Protein AF-A0A9W6FA00-F1 (afdb_monomer_lite)

Structure (mmCIF, N/CA/C/O backbone):
data_AF-A0A9W6FA00-F1
#
_entry.id   AF-A0A9W6FA00-F1
#
loop_
_atom_site.group_PDB
_atom_site.id
_atom_site.type_symbol
_atom_site.label_atom_id
_atom_site.label_alt_id
_atom_site.label_comp_id
_atom_site.label_asym_id
_atom_site.label_entity_id
_atom_site.label_seq_id
_atom_site.pdbx_PDB_ins_code
_atom_site.Cartn_x
_atom_site.Cartn_y
_atom_site.Cartn_z
_atom_site.occupancy
_atom_site.B_iso_or_equiv
_atom_site.auth_seq_id
_atom_site.auth_comp_id
_atom_site.auth_asym_id
_atom_site.auth_atom_id
_atom_site.pdbx_PDB_model_num
ATOM 1 N N . MET A 1 1 ? -21.015 -13.161 40.340 1.00 54.69 1 MET A N 1
ATOM 2 C CA . MET A 1 1 ? -20.522 -12.132 39.399 1.00 54.69 1 MET A CA 1
ATOM 3 C C . MET A 1 1 ? -20.090 -12.854 38.140 1.00 54.69 1 MET A C 1
ATOM 5 O O . MET A 1 1 ? -19.293 -13.774 38.259 1.00 54.69 1 MET A O 1
ATOM 9 N N . ALA A 1 2 ? -20.655 -12.526 36.979 1.00 63.16 2 ALA A N 1
ATOM 10 C CA . ALA A 1 2 ? -20.184 -13.103 35.722 1.00 63.16 2 ALA A CA 1
ATOM 11 C C . ALA A 1 2 ? -18.830 -12.467 35.377 1.00 63.16 2 ALA A C 1
ATOM 13 O O . ALA A 1 2 ? -18.741 -11.248 35.246 1.00 63.16 2 ALA A O 1
ATOM 14 N N . SER A 1 3 ? -17.772 -13.275 35.304 1.00 78.88 3 SER A N 1
ATOM 15 C CA . SER A 1 3 ? -16.457 -12.820 34.858 1.00 78.88 3 SER A CA 1
ATOM 16 C C . SER A 1 3 ? -16.440 -12.777 33.335 1.00 78.88 3 SER A C 1
ATOM 18 O O . SER A 1 3 ? -16.611 -13.813 32.692 1.00 78.88 3 SER A O 1
ATOM 20 N N . VAL A 1 4 ? -16.228 -11.595 32.764 1.00 81.69 4 VAL A N 1
ATOM 21 C CA . VAL A 1 4 ? -15.978 -11.457 31.328 1.00 81.69 4 VAL A CA 1
ATOM 22 C C . VAL A 1 4 ? -14.577 -11.992 31.039 1.00 81.69 4 VAL A C 1
ATOM 24 O O . VAL A 1 4 ? -13.606 -11.588 31.680 1.00 81.69 4 VAL A O 1
ATOM 27 N N . THR A 1 5 ? -14.478 -12.923 30.098 1.00 90.25 5 THR A N 1
ATOM 28 C CA . THR A 1 5 ? -13.197 -13.486 29.656 1.00 90.25 5 THR A CA 1
ATOM 29 C C . THR A 1 5 ? -12.556 -12.604 28.585 1.00 90.25 5 THR A C 1
ATOM 31 O O . THR A 1 5 ? -13.239 -11.874 27.869 1.00 90.25 5 THR A O 1
ATOM 34 N N . ILE A 1 6 ? -11.231 -12.686 28.441 1.00 86.81 6 ILE A N 1
ATOM 35 C CA . ILE A 1 6 ? -10.493 -11.960 27.392 1.00 86.81 6 ILE A CA 1
ATOM 36 C C . ILE A 1 6 ? -11.013 -12.331 25.995 1.00 86.81 6 ILE A C 1
ATOM 38 O O . ILE A 1 6 ? -11.095 -11.465 25.126 1.00 86.81 6 ILE A O 1
ATOM 42 N N . GLU A 1 7 ? -11.414 -13.587 25.789 1.00 86.06 7 GLU A N 1
ATOM 43 C CA . GLU A 1 7 ? -11.970 -14.047 24.512 1.00 86.06 7 GLU A CA 1
ATOM 44 C C . GLU A 1 7 ? -13.302 -13.364 24.196 1.00 86.06 7 GLU A C 1
ATOM 46 O O . GLU A 1 7 ? -13.461 -12.809 23.115 1.00 86.06 7 GLU A O 1
ATOM 51 N N . GLN A 1 8 ? -14.201 -13.260 25.178 1.00 84.94 8 GLN A N 1
ATOM 52 C CA . GLN A 1 8 ? -15.470 -12.547 25.004 1.00 84.94 8 GLN A CA 1
ATOM 53 C C . GLN A 1 8 ? -15.268 -11.062 24.666 1.00 84.94 8 GLN A C 1
ATOM 55 O O . GLN A 1 8 ? -16.000 -10.514 23.846 1.00 84.94 8 GLN A O 1
ATOM 60 N N . VAL A 1 9 ? -14.264 -10.400 25.253 1.00 84.88 9 VAL A N 1
ATOM 61 C CA . VAL A 1 9 ? -13.923 -9.012 24.887 1.00 84.88 9 VAL A CA 1
ATOM 62 C C . VAL A 1 9 ? -13.378 -8.941 23.459 1.00 84.88 9 VAL A C 1
ATOM 64 O O . VAL A 1 9 ? -13.743 -8.044 22.700 1.00 84.88 9 VAL A O 1
ATOM 67 N N . ARG A 1 10 ? -12.512 -9.883 23.075 1.00 83.75 10 ARG A N 1
ATOM 68 C CA . ARG A 1 10 ? -11.920 -9.944 21.735 1.00 83.75 10 ARG A CA 1
ATOM 69 C C . ARG A 1 10 ? -12.977 -10.157 20.653 1.00 83.75 10 ARG A C 1
ATOM 71 O O . ARG A 1 10 ? -12.872 -9.523 19.602 1.00 83.75 10 ARG A O 1
ATOM 78 N N . ASP A 1 11 ? -13.964 -11.008 20.895 1.00 84.81 11 ASP A N 1
ATOM 79 C CA . ASP A 1 11 ? -15.019 -11.310 19.924 1.00 84.81 11 ASP A CA 1
ATOM 80 C C . ASP A 1 11 ? -15.906 -10.090 19.678 1.00 84.81 11 ASP A C 1
ATOM 82 O O . ASP A 1 11 ? -16.071 -9.671 18.532 1.00 84.81 11 ASP A O 1
ATOM 86 N N . VAL A 1 12 ? -16.349 -9.425 20.751 1.00 84.00 12 VAL A N 1
ATOM 87 C CA . VAL A 1 12 ? -17.141 -8.186 20.663 1.00 84.00 12 VAL A CA 1
ATOM 88 C C . VAL A 1 12 ? -16.373 -7.085 19.928 1.00 84.00 12 VAL A C 1
ATOM 90 O O . VAL A 1 12 ? -16.925 -6.399 19.068 1.00 84.00 12 VAL A O 1
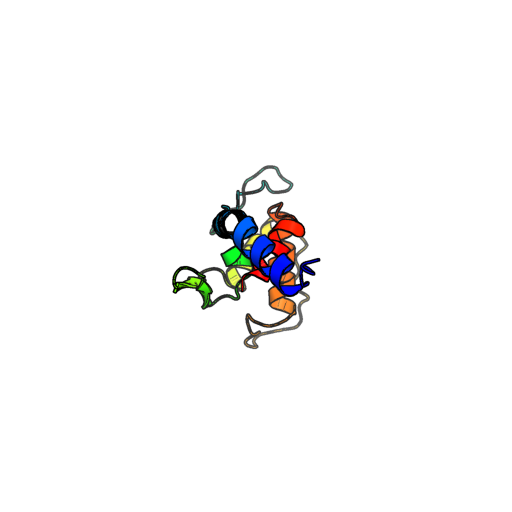ATOM 93 N N . LEU A 1 13 ? -15.078 -6.922 20.219 1.00 83.31 13 LEU A N 1
ATOM 94 C CA . LEU A 1 13 ? -14.235 -5.958 19.506 1.00 83.31 13 LEU A CA 1
ATOM 95 C C . LEU A 1 13 ? -14.025 -6.343 18.037 1.00 83.31 13 LEU A C 1
ATOM 97 O O . LEU A 1 13 ? -13.949 -5.467 17.179 1.00 83.31 13 LEU A O 1
ATOM 101 N N . SER A 1 14 ? -13.917 -7.634 17.728 1.00 80.06 14 SER A N 1
ATOM 102 C CA . SER A 1 14 ? -13.729 -8.107 16.353 1.00 80.06 14 SER A CA 1
ATOM 103 C C . SER A 1 14 ? -14.968 -7.853 15.501 1.00 80.06 14 SER A C 1
ATOM 105 O O . SER A 1 14 ? -14.831 -7.392 14.368 1.00 80.06 14 SER A O 1
ATOM 107 N N . GLU A 1 15 ? -16.154 -8.079 16.063 1.00 82.50 15 GLU A N 1
ATOM 108 C CA . GLU A 1 15 ? -17.435 -7.792 15.419 1.00 82.50 15 GLU A CA 1
ATOM 109 C C . GLU A 1 15 ? -17.638 -6.282 15.223 1.00 82.50 15 GLU A C 1
ATOM 111 O O . GLU A 1 15 ? -17.907 -5.829 14.111 1.00 82.50 15 GLU A O 1
ATOM 116 N N . ALA A 1 16 ? -17.396 -5.477 16.262 1.00 80.06 16 ALA A N 1
ATOM 117 C CA . ALA A 1 16 ? -17.556 -4.023 16.195 1.00 80.06 16 ALA A CA 1
ATOM 118 C C . ALA A 1 16 ? -16.592 -3.346 15.200 1.00 80.06 16 ALA A C 1
ATOM 120 O O . ALA A 1 16 ? -16.932 -2.332 14.589 1.00 80.06 16 ALA A O 1
ATOM 121 N N . LEU A 1 17 ? -15.384 -3.894 15.021 1.00 79.25 17 LEU A N 1
ATOM 122 C CA . LEU A 1 17 ? -14.375 -3.357 14.100 1.00 79.25 17 LEU A CA 1
ATOM 123 C C . LEU A 1 17 ? -14.495 -3.902 12.669 1.00 79.25 17 LEU A C 1
ATOM 125 O O . LEU A 1 17 ? -13.820 -3.387 11.776 1.00 79.25 17 LEU A O 1
ATOM 129 N N . ALA A 1 18 ? -15.327 -4.919 12.426 1.00 75.12 18 ALA A N 1
ATOM 130 C CA . ALA A 1 18 ? -15.526 -5.512 11.105 1.00 75.12 18 ALA A CA 1
ATOM 131 C C . ALA A 1 18 ? -15.866 -4.495 9.989 1.00 75.12 18 ALA A C 1
ATOM 133 O O . ALA A 1 18 ? -15.201 -4.546 8.950 1.00 75.12 18 ALA A O 1
ATOM 134 N N . PRO A 1 19 ? -16.803 -3.537 10.167 1.00 72.69 19 PRO A N 1
ATOM 135 C CA . PRO A 1 19 ? -17.125 -2.568 9.114 1.00 72.69 19 PRO A CA 1
ATOM 136 C C . PRO A 1 19 ? -15.952 -1.630 8.802 1.00 72.69 19 PRO A C 1
ATOM 138 O O . PRO A 1 19 ? -15.604 -1.438 7.642 1.00 72.69 19 PRO A O 1
ATOM 141 N N . ILE A 1 20 ? -15.253 -1.139 9.830 1.00 73.88 20 ILE A N 1
ATOM 142 C CA . ILE A 1 20 ? -14.085 -0.257 9.665 1.00 73.88 20 ILE A CA 1
ATOM 143 C C . ILE A 1 20 ? -12.962 -0.983 8.910 1.00 73.88 20 ILE A C 1
ATOM 145 O O . ILE A 1 20 ? -12.280 -0.399 8.068 1.00 73.88 20 ILE A O 1
ATOM 149 N N . ARG A 1 21 ? -12.774 -2.280 9.183 1.00 67.62 21 ARG A N 1
ATOM 150 C CA . ARG A 1 21 ? -11.808 -3.122 8.464 1.00 67.62 21 ARG A CA 1
ATOM 151 C C . ARG A 1 21 ? -12.184 -3.280 6.989 1.00 67.62 21 ARG A C 1
ATOM 153 O O . ARG A 1 21 ? -11.296 -3.208 6.144 1.00 67.62 21 ARG A O 1
ATOM 160 N N . ALA A 1 22 ? -13.462 -3.487 6.675 1.00 66.25 22 ALA A N 1
ATOM 161 C CA . ALA A 1 22 ? -13.936 -3.607 5.296 1.00 66.25 22 ALA A CA 1
ATOM 162 C C . ALA A 1 22 ? -13.742 -2.299 4.508 1.00 66.25 22 ALA A C 1
ATOM 164 O O . ALA A 1 22 ? -13.201 -2.323 3.400 1.00 66.25 22 ALA A O 1
ATOM 165 N N . ASP A 1 23 ? -14.073 -1.160 5.115 1.00 68.62 23 ASP A N 1
ATOM 166 C CA . ASP A 1 23 ? -13.906 0.157 4.497 1.00 68.62 23 ASP A CA 1
ATOM 167 C C . ASP A 1 23 ? -12.430 0.489 4.239 1.00 68.62 23 ASP A C 1
ATOM 169 O O . ASP A 1 23 ? -12.082 1.042 3.195 1.00 68.62 23 ASP A O 1
ATOM 173 N N . LEU A 1 24 ? -11.534 0.098 5.153 1.00 68.44 24 LEU A N 1
ATOM 174 C CA . LEU A 1 24 ? -10.090 0.281 4.981 1.00 68.44 24 LEU A CA 1
ATOM 175 C C . LEU A 1 24 ? -9.501 -0.598 3.869 1.00 68.44 24 LEU A C 1
ATOM 177 O O . LEU A 1 24 ? -8.606 -0.142 3.158 1.00 68.44 24 LEU A O 1
ATOM 181 N N . LYS A 1 25 ? -10.005 -1.826 3.680 1.00 65.69 25 LYS A N 1
ATOM 182 C CA . LYS A 1 25 ? -9.592 -2.708 2.568 1.00 65.69 25 LYS A CA 1
ATOM 183 C C . LYS A 1 25 ? -9.921 -2.097 1.209 1.00 65.69 25 LYS A C 1
ATOM 185 O O . LYS A 1 25 ? -9.115 -2.176 0.285 1.00 65.69 25 LYS A O 1
ATOM 190 N N . MET A 1 26 ? -11.093 -1.477 1.114 1.00 66.62 26 MET A N 1
ATOM 191 C CA . MET A 1 26 ? -11.596 -0.839 -0.103 1.00 66.62 26 MET A CA 1
ATOM 192 C C . MET A 1 26 ? -11.154 0.620 -0.237 1.00 66.62 26 MET A C 1
ATOM 194 O O . MET A 1 26 ? -11.520 1.283 -1.211 1.00 66.62 26 MET A O 1
ATOM 198 N N . LEU A 1 27 ? -10.374 1.137 0.720 1.00 74.94 27 LEU A N 1
ATOM 199 C CA . LEU A 1 27 ? -9.945 2.524 0.703 1.00 74.94 27 LEU A CA 1
ATOM 200 C C . LEU A 1 27 ? -9.069 2.763 -0.525 1.00 74.94 27 LEU A C 1
ATOM 202 O O . LEU A 1 27 ? -8.001 2.163 -0.690 1.00 74.94 27 LEU A O 1
ATOM 206 N N . SER A 1 28 ? -9.552 3.645 -1.397 1.00 77.25 28 SER A N 1
ATOM 207 C CA . SER A 1 28 ? -8.887 3.920 -2.655 1.00 77.25 28 SER A CA 1
ATOM 208 C C . SER A 1 28 ? -7.573 4.659 -2.426 1.00 77.25 28 SER A C 1
ATOM 210 O O . SER A 1 28 ? -7.505 5.654 -1.696 1.00 77.25 28 SER A O 1
ATOM 212 N N . CYS A 1 29 ? -6.511 4.181 -3.067 1.00 83.00 29 CYS A N 1
ATOM 213 C CA . CYS A 1 29 ? -5.251 4.907 -3.104 1.00 83.00 29 CYS A CA 1
ATOM 214 C C . CYS A 1 29 ? -5.430 6.130 -4.006 1.00 83.00 29 CYS A C 1
ATOM 216 O O . CYS A 1 29 ? -5.795 6.022 -5.178 1.00 83.00 29 CYS A O 1
ATOM 218 N N . LYS A 1 30 ? -5.186 7.317 -3.454 1.00 83.25 30 LYS A N 1
ATOM 219 C CA . LYS A 1 30 ? -5.245 8.571 -4.207 1.00 83.25 30 LYS A CA 1
ATOM 220 C C . LYS A 1 30 ? -3.866 8.887 -4.757 1.00 83.25 30 LYS A C 1
ATOM 222 O O . LYS A 1 30 ? -2.884 8.748 -4.036 1.00 83.25 30 LYS A O 1
ATOM 227 N N . LYS A 1 31 ? -3.799 9.370 -6.001 1.00 85.38 31 LYS A N 1
ATOM 228 C CA . LYS A 1 31 ? -2.542 9.857 -6.577 1.00 85.38 31 LYS A CA 1
ATOM 229 C C . LYS A 1 31 ? -2.000 11.011 -5.739 1.00 85.38 31 LYS A C 1
ATOM 231 O O . LYS A 1 31 ? -2.631 12.062 -5.651 1.00 85.38 31 LYS A O 1
ATOM 236 N N . VAL A 1 32 ? -0.825 10.808 -5.157 1.00 88.06 32 VAL A N 1
ATOM 237 C CA . VAL A 1 32 ? -0.082 11.856 -4.454 1.00 88.06 32 VAL A CA 1
ATOM 238 C C . VAL A 1 32 ? 0.829 12.571 -5.455 1.00 88.06 32 VAL A C 1
ATOM 240 O O . VAL A 1 32 ? 1.530 11.877 -6.196 1.00 88.06 32 VAL A O 1
ATOM 243 N N . PRO A 1 33 ? 0.829 13.915 -5.517 1.00 90.00 33 PRO A N 1
ATOM 244 C CA . PRO A 1 33 ? 1.746 14.658 -6.376 1.00 90.00 33 PRO A CA 1
ATOM 245 C C . PRO A 1 33 ? 3.214 14.329 -6.088 1.00 90.00 33 PRO A C 1
ATOM 247 O O . PRO A 1 33 ? 3.608 14.112 -4.942 1.00 90.00 33 PRO A O 1
ATOM 250 N N . LEU A 1 34 ? 4.022 14.307 -7.143 1.00 89.94 34 LEU A N 1
ATOM 251 C CA . LEU A 1 34 ? 5.474 14.195 -7.072 1.00 89.94 34 LEU A CA 1
ATOM 252 C C . LEU A 1 34 ? 6.079 15.483 -6.488 1.00 89.94 34 LEU A C 1
ATOM 254 O O . LEU A 1 34 ? 5.410 16.513 -6.384 1.00 89.94 34 LEU A O 1
ATOM 258 N N . ARG A 1 35 ? 7.378 15.462 -6.160 1.00 86.19 35 ARG A N 1
ATOM 259 C CA . ARG A 1 35 ? 8.092 16.634 -5.608 1.00 86.19 35 ARG A CA 1
ATOM 260 C C . ARG A 1 35 ? 8.016 17.870 -6.512 1.00 86.19 35 ARG A C 1
ATOM 262 O O . ARG A 1 35 ? 7.974 18.988 -6.015 1.00 86.19 35 ARG A O 1
ATOM 269 N N . ASN A 1 36 ? 7.959 17.665 -7.827 1.00 87.44 36 ASN A N 1
ATOM 270 C CA . ASN A 1 36 ? 7.824 18.725 -8.830 1.00 87.44 36 ASN A CA 1
ATOM 271 C C . ASN A 1 36 ? 6.369 19.217 -9.032 1.00 87.44 36 ASN A C 1
ATOM 273 O O . ASN A 1 36 ? 6.114 20.018 -9.927 1.00 87.44 36 ASN A O 1
ATOM 277 N N . GLY A 1 37 ? 5.407 18.720 -8.246 1.00 86.88 37 GLY A N 1
ATOM 278 C CA . GLY A 1 37 ? 3.989 19.084 -8.319 1.00 86.88 37 GLY A CA 1
ATOM 279 C C . GLY A 1 37 ? 3.183 18.367 -9.409 1.00 86.88 37 GLY A C 1
ATOM 280 O O . GLY A 1 37 ? 1.959 18.492 -9.433 1.00 86.88 37 GLY A O 1
ATOM 281 N N . SER A 1 38 ? 3.824 17.595 -10.291 1.00 90.56 38 SER A N 1
ATOM 282 C CA . SER A 1 38 ? 3.126 16.773 -11.289 1.00 90.56 38 SER A CA 1
ATOM 283 C C . SER A 1 38 ? 2.530 15.506 -10.665 1.00 90.56 38 SER A C 1
ATOM 285 O O . SER A 1 38 ? 2.902 15.101 -9.565 1.00 90.56 38 SER A O 1
ATOM 287 N N . LEU A 1 39 ? 1.580 14.866 -11.347 1.00 91.56 39 LEU A N 1
ATOM 288 C CA . LEU A 1 39 ? 1.039 13.575 -10.914 1.00 91.56 39 LEU A CA 1
ATOM 289 C C . LEU A 1 39 ? 1.868 12.418 -11.489 1.00 91.56 39 LEU A C 1
ATOM 291 O O . LEU A 1 39 ? 2.331 12.520 -12.626 1.00 91.56 39 LEU A O 1
ATOM 295 N N . PRO A 1 40 ? 1.980 11.287 -10.768 1.00 91.25 40 PRO A N 1
ATOM 296 C CA . PRO A 1 40 ? 2.615 10.093 -11.305 1.00 91.25 40 PRO A CA 1
ATOM 297 C C . PRO A 1 40 ? 1.875 9.581 -12.548 1.00 91.25 40 PRO A C 1
ATOM 299 O O . PRO A 1 40 ? 0.633 9.560 -12.627 1.00 91.25 40 PRO A O 1
ATOM 302 N N . THR A 1 41 ? 2.669 9.127 -13.507 1.00 89.25 41 THR A N 1
ATOM 303 C CA . THR A 1 41 ? 2.242 8.580 -14.795 1.00 89.25 41 THR A CA 1
ATOM 304 C C . THR A 1 41 ? 2.214 7.051 -14.763 1.00 89.25 41 THR A C 1
ATOM 306 O O . THR A 1 41 ? 2.882 6.418 -13.945 1.00 89.25 41 THR A O 1
ATOM 309 N N . GLY A 1 42 ? 1.418 6.451 -15.652 1.00 87.56 42 GLY A N 1
ATOM 310 C CA . GLY A 1 42 ? 1.244 4.999 -15.727 1.00 87.56 42 GLY A CA 1
ATOM 311 C C . GLY A 1 42 ? 0.217 4.436 -14.741 1.00 87.56 42 GLY A C 1
ATOM 312 O O . GLY A 1 42 ? -0.675 5.145 -14.258 1.00 87.56 42 GLY A O 1
ATOM 313 N N . GLU A 1 43 ? 0.326 3.128 -14.502 1.00 88.31 43 GLU A N 1
ATOM 314 C CA . GLU A 1 43 ? -0.543 2.387 -13.588 1.00 88.31 43 GLU A CA 1
ATOM 315 C C . GLU A 1 43 ? -0.306 2.796 -12.131 1.00 88.31 43 GLU A C 1
ATOM 317 O O . GLU A 1 43 ? 0.797 3.157 -11.722 1.00 88.31 43 GLU A O 1
ATOM 322 N N . TYR A 1 44 ? -1.371 2.735 -11.340 1.00 89.50 44 TYR A N 1
ATOM 323 C CA . TYR A 1 44 ? -1.383 3.154 -9.946 1.00 89.50 44 TYR A CA 1
ATOM 324 C C . TYR A 1 44 ? -2.193 2.136 -9.139 1.00 89.50 44 TYR A C 1
ATOM 326 O O . TYR A 1 44 ? -3.218 1.679 -9.663 1.00 89.50 44 TYR A O 1
ATOM 334 N N . PRO A 1 45 ? -1.772 1.772 -7.912 1.00 89.62 45 PRO A N 1
ATOM 335 C CA . PRO A 1 45 ? -2.529 0.828 -7.106 1.00 89.62 45 PRO A CA 1
ATOM 336 C C . PRO A 1 45 ? -3.896 1.438 -6.803 1.00 89.62 45 PRO A C 1
ATOM 338 O O . PRO A 1 45 ? -4.004 2.633 -6.527 1.00 89.62 45 PRO A O 1
ATOM 341 N N . ARG A 1 46 ? -4.958 0.644 -6.888 1.00 87.69 46 ARG A N 1
ATOM 342 C CA . ARG A 1 46 ? -6.328 1.117 -6.663 1.00 87.69 46 ARG A CA 1
ATOM 343 C C . ARG A 1 46 ? -6.683 1.099 -5.192 1.00 87.69 46 ARG A C 1
ATOM 345 O O . ARG A 1 46 ? -7.386 1.995 -4.738 1.00 87.69 46 ARG A O 1
ATOM 352 N N . THR A 1 47 ? -6.195 0.110 -4.452 1.00 87.44 47 THR A N 1
ATOM 353 C CA . THR A 1 47 ? -6.514 -0.101 -3.037 1.00 87.44 47 THR A CA 1
ATOM 354 C C . THR A 1 47 ? -5.252 -0.359 -2.226 1.00 87.44 47 THR A C 1
ATOM 356 O O . THR A 1 47 ? -4.206 -0.722 -2.763 1.00 87.44 47 THR A O 1
ATOM 359 N N . ILE A 1 48 ? -5.353 -0.200 -0.906 1.00 86.31 48 ILE A N 1
ATOM 360 C CA . ILE A 1 48 ? -4.263 -0.555 0.013 1.00 86.31 48 ILE A CA 1
ATOM 361 C C . ILE A 1 48 ? -3.947 -2.060 -0.073 1.00 86.31 48 ILE A C 1
ATOM 363 O O . ILE A 1 48 ? -2.790 -2.445 0.087 1.00 86.31 48 ILE A O 1
ATOM 367 N N . MET A 1 49 ? -4.941 -2.903 -0.382 1.00 83.94 49 MET A N 1
ATOM 368 C CA . MET A 1 49 ? -4.758 -4.356 -0.493 1.00 83.94 49 MET A CA 1
ATOM 369 C C . MET A 1 49 ? -3.844 -4.755 -1.650 1.00 83.94 49 MET A C 1
ATOM 371 O O . MET A 1 49 ? -3.030 -5.658 -1.485 1.00 83.94 49 MET A O 1
ATOM 375 N N . GLU A 1 50 ? -3.893 -4.037 -2.773 1.00 87.81 50 GLU A N 1
ATOM 376 C CA . GLU A 1 50 ? -2.964 -4.257 -3.890 1.00 87.81 50 GLU A CA 1
ATOM 377 C C . GLU A 1 50 ? -1.494 -4.028 -3.479 1.00 87.81 50 GLU A C 1
ATOM 379 O O . GLU A 1 50 ? -0.585 -4.656 -4.018 1.00 87.81 50 GLU A O 1
ATOM 384 N N . LEU A 1 51 ? -1.244 -3.176 -2.477 1.00 86.06 51 LEU A N 1
ATOM 385 C CA . LEU A 1 51 ? 0.095 -2.940 -1.929 1.00 86.06 51 LEU A CA 1
ATOM 386 C C . LEU A 1 51 ? 0.486 -3.952 -0.845 1.00 86.06 51 LEU A C 1
ATOM 388 O O . LEU A 1 51 ? 1.666 -4.277 -0.706 1.00 86.06 51 LEU A O 1
ATOM 392 N N . THR A 1 52 ? -0.459 -4.435 -0.038 1.00 80.94 52 THR A N 1
ATOM 393 C CA . THR A 1 52 ? -0.154 -5.334 1.089 1.00 80.94 52 THR A CA 1
ATOM 394 C C . THR A 1 52 ? -0.072 -6.800 0.671 1.00 80.94 52 THR A C 1
ATOM 396 O O . THR A 1 52 ? 0.796 -7.519 1.174 1.00 80.94 52 THR A O 1
ATOM 399 N N . VAL A 1 53 ? -0.904 -7.234 -0.273 1.00 82.56 53 VAL A N 1
ATOM 400 C CA . VAL A 1 53 ? -0.898 -8.587 -0.847 1.00 82.56 53 VAL A CA 1
ATOM 401 C C . VAL A 1 53 ? 0.239 -8.699 -1.864 1.00 82.56 53 VAL A C 1
ATOM 403 O O . VAL A 1 53 ? 0.548 -7.732 -2.560 1.00 82.56 53 VAL A O 1
ATOM 406 N N . ALA A 1 54 ? 0.943 -9.834 -1.896 1.00 78.62 54 ALA A N 1
ATOM 407 C CA . ALA A 1 54 ? 2.003 -10.054 -2.879 1.00 78.62 54 ALA A CA 1
ATOM 408 C C . ALA A 1 54 ? 1.434 -10.033 -4.309 1.00 78.62 54 ALA A C 1
ATOM 410 O O . ALA A 1 54 ? 0.238 -10.246 -4.523 1.00 78.62 54 ALA A O 1
ATOM 411 N N . GLY A 1 55 ? 2.273 -9.709 -5.292 1.00 76.00 55 GLY A N 1
ATOM 412 C CA . GLY A 1 55 ? 1.839 -9.763 -6.685 1.00 76.00 55 GLY A CA 1
ATOM 413 C C . GLY A 1 55 ? 1.448 -11.186 -7.065 1.00 76.00 55 GLY A C 1
ATOM 414 O O . GLY A 1 55 ? 2.121 -12.130 -6.664 1.00 76.00 55 GLY A O 1
ATOM 415 N N . ASN A 1 56 ? 0.377 -11.330 -7.850 1.00 76.06 56 ASN A N 1
ATOM 416 C CA . ASN A 1 56 ? -0.188 -12.617 -8.279 1.00 76.06 56 ASN A CA 1
ATOM 417 C C . ASN A 1 56 ? -0.873 -13.462 -7.185 1.00 76.06 56 ASN A C 1
ATOM 419 O O . ASN A 1 56 ? -1.404 -14.521 -7.516 1.00 76.06 56 ASN A O 1
ATOM 423 N N . ASP A 1 57 ? -0.931 -12.998 -5.933 1.00 81.44 57 ASP A N 1
ATOM 424 C CA . ASP A 1 57 ? -1.766 -13.616 -4.895 1.00 81.44 57 ASP A CA 1
ATOM 425 C C . ASP A 1 57 ? -3.230 -13.161 -5.018 1.00 81.44 57 ASP A C 1
ATOM 427 O O . ASP A 1 57 ? -3.537 -12.117 -5.603 1.00 81.44 57 ASP A O 1
ATOM 431 N N . ALA A 1 58 ? -4.148 -13.941 -4.445 1.00 82.50 58 ALA A N 1
ATOM 432 C CA . ALA A 1 58 ? -5.567 -13.609 -4.432 1.00 82.50 58 ALA A CA 1
ATOM 433 C C . ALA A 1 58 ? -5.864 -12.431 -3.486 1.00 82.50 58 ALA A C 1
ATOM 435 O O . ALA A 1 58 ? -5.485 -12.422 -2.313 1.00 82.50 58 ALA A O 1
ATOM 436 N N . LEU A 1 59 ? -6.590 -11.444 -3.998 1.00 83.19 59 LEU A N 1
ATOM 437 C CA . LEU A 1 59 ? -7.214 -10.380 -3.226 1.00 83.19 59 LEU A CA 1
ATOM 438 C C . LEU A 1 59 ? -8.448 -10.921 -2.473 1.00 83.19 59 LEU A C 1
ATOM 440 O O . LEU A 1 59 ? -8.972 -11.986 -2.807 1.00 83.19 59 LEU A O 1
ATOM 444 N N . PRO A 1 60 ? -8.968 -10.193 -1.465 1.00 75.19 60 PRO A N 1
ATOM 445 C CA . PRO A 1 60 ? -10.134 -10.631 -0.687 1.00 75.19 60 PRO A CA 1
ATOM 446 C C . PRO A 1 60 ? -11.421 -10.833 -1.498 1.00 75.19 60 PRO A C 1
ATOM 448 O O . PRO A 1 60 ? -12.344 -11.482 -1.015 1.00 75.19 60 PRO A O 1
ATOM 451 N N . ASP A 1 61 ? -11.503 -10.257 -2.696 1.00 78.62 61 ASP A N 1
ATOM 452 C CA . ASP A 1 61 ? -12.613 -10.440 -3.634 1.00 78.62 61 ASP A CA 1
ATOM 453 C C . ASP A 1 61 ? -12.449 -11.687 -4.526 1.00 78.62 61 ASP A C 1
ATOM 455 O O . ASP A 1 61 ? -13.309 -11.970 -5.359 1.00 78.62 61 ASP A O 1
ATOM 459 N N . GLY A 1 62 ? -11.361 -12.444 -4.346 1.00 80.19 62 GLY A N 1
ATOM 460 C CA . GLY A 1 62 ? -11.017 -13.631 -5.124 1.00 80.19 62 GLY A CA 1
ATOM 461 C C . GLY A 1 62 ? -10.331 -13.331 -6.458 1.00 80.19 62 GLY A C 1
ATOM 462 O O . GLY A 1 62 ? -9.994 -14.267 -7.182 1.00 80.19 62 GLY A O 1
ATOM 463 N N . SER A 1 63 ? -10.114 -12.059 -6.802 1.00 83.31 63 SER A N 1
ATOM 464 C CA . SER A 1 63 ? -9.354 -11.678 -7.996 1.00 83.31 63 SER A CA 1
ATOM 465 C C . SER A 1 63 ? -7.844 -11.776 -7.757 1.00 83.31 63 SER A C 1
ATOM 467 O O . SER A 1 6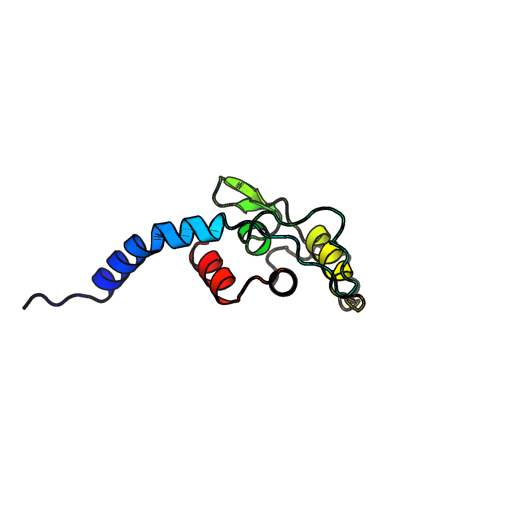3 ? -7.379 -11.699 -6.624 1.00 83.31 63 SER A O 1
ATOM 469 N N . ASN A 1 64 ? -7.049 -11.937 -8.815 1.00 86.44 64 ASN A N 1
ATOM 470 C CA . ASN A 1 64 ? -5.590 -11.919 -8.685 1.00 86.44 64 ASN A CA 1
ATOM 471 C C . ASN A 1 64 ? -5.087 -10.483 -8.546 1.00 86.44 64 ASN A C 1
ATOM 473 O O . ASN A 1 64 ? -5.496 -9.614 -9.318 1.00 86.44 64 ASN A O 1
ATOM 477 N N . ASN A 1 65 ? -4.150 -10.254 -7.625 1.00 88.12 65 ASN A N 1
ATOM 478 C CA . ASN A 1 65 ? -3.537 -8.950 -7.427 1.00 88.12 65 ASN A CA 1
ATOM 479 C C . ASN A 1 65 ? -2.723 -8.549 -8.670 1.00 88.12 65 ASN A C 1
ATOM 481 O O . ASN A 1 65 ? -1.677 -9.154 -8.939 1.00 88.12 65 ASN A O 1
ATOM 485 N N . PRO A 1 66 ? -3.149 -7.514 -9.422 1.00 87.69 66 PRO A N 1
ATOM 486 C CA . PRO A 1 66 ? -2.437 -7.082 -10.615 1.00 87.69 66 PRO A CA 1
ATOM 487 C C . PRO A 1 66 ? -1.187 -6.264 -10.258 1.00 87.69 66 PRO A C 1
ATOM 489 O O . PRO A 1 66 ? -0.404 -5.914 -11.140 1.00 87.69 66 PRO A O 1
ATOM 492 N N . TRP A 1 67 ? -1.010 -5.884 -8.992 1.00 89.75 67 TRP A N 1
ATOM 493 C CA . TRP A 1 67 ? 0.107 -5.075 -8.535 1.00 89.75 67 TRP A CA 1
ATOM 494 C C . TRP A 1 67 ? 1.313 -5.950 -8.174 1.00 89.75 67 TRP A C 1
ATOM 496 O O . TRP A 1 67 ? 1.248 -6.759 -7.258 1.00 89.75 67 TRP A O 1
ATOM 506 N N . ASN A 1 68 ? 2.425 -5.788 -8.895 1.00 87.19 68 ASN A N 1
ATOM 507 C CA . ASN A 1 68 ? 3.615 -6.642 -8.787 1.00 87.19 68 ASN A CA 1
ATOM 508 C C . ASN A 1 68 ? 4.909 -5.831 -8.570 1.00 87.19 68 ASN A C 1
ATOM 510 O O . ASN A 1 68 ? 4.891 -4.592 -8.503 1.00 87.19 68 ASN A O 1
ATOM 514 N N . LYS A 1 69 ? 6.050 -6.525 -8.471 1.00 85.62 69 LYS A N 1
ATOM 515 C CA . LYS A 1 69 ? 7.391 -5.944 -8.303 1.00 85.62 69 LYS A CA 1
ATOM 516 C C . LYS A 1 69 ? 7.680 -4.865 -9.345 1.00 85.62 69 LYS A C 1
ATOM 518 O O . LYS A 1 69 ? 8.033 -3.746 -8.975 1.00 85.62 69 LYS A O 1
ATOM 523 N N . ALA A 1 70 ? 7.477 -5.163 -10.629 1.00 87.00 70 ALA A N 1
ATOM 524 C CA . ALA A 1 70 ? 7.781 -4.238 -11.722 1.00 87.00 70 ALA A CA 1
ATOM 525 C C . ALA A 1 70 ? 6.985 -2.926 -11.611 1.00 87.00 70 ALA A C 1
ATOM 527 O O . ALA A 1 70 ? 7.547 -1.836 -11.734 1.00 87.00 70 ALA A O 1
ATOM 528 N N . ARG A 1 71 ? 5.684 -3.015 -11.308 1.00 90.12 71 ARG A N 1
ATOM 529 C CA . ARG A 1 71 ? 4.815 -1.842 -11.109 1.00 90.12 71 ARG A CA 1
ATOM 530 C C . ARG A 1 71 ? 5.226 -1.025 -9.886 1.00 90.12 71 ARG A C 1
ATOM 532 O O . ARG A 1 71 ? 5.280 0.202 -9.957 1.00 90.12 71 ARG A O 1
ATOM 539 N N . THR A 1 72 ? 5.587 -1.701 -8.795 1.00 89.00 72 THR A N 1
ATOM 540 C CA . THR A 1 72 ? 6.081 -1.057 -7.569 1.00 89.00 72 THR A CA 1
ATOM 541 C C . THR A 1 72 ? 7.350 -0.248 -7.834 1.00 89.00 72 THR A C 1
ATOM 543 O O . THR A 1 72 ? 7.417 0.919 -7.452 1.00 89.00 72 THR A O 1
ATOM 546 N N . ILE A 1 73 ? 8.332 -0.837 -8.523 1.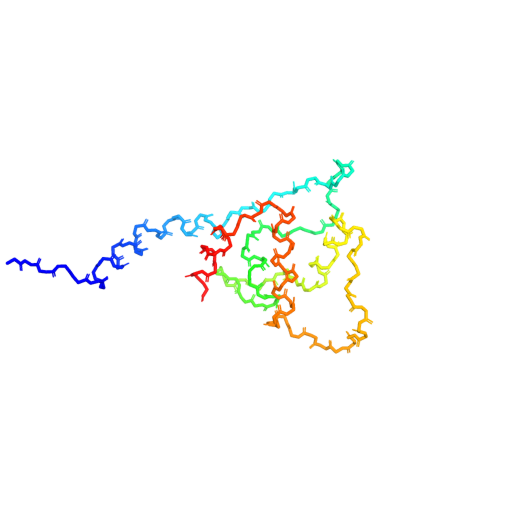00 88.00 73 ILE A N 1
ATOM 547 C CA . ILE A 1 73 ? 9.607 -0.184 -8.855 1.00 88.00 73 ILE A CA 1
ATOM 548 C C . ILE A 1 73 ? 9.382 1.019 -9.772 1.00 88.00 73 ILE A C 1
ATOM 550 O O . ILE A 1 73 ? 9.888 2.107 -9.499 1.00 88.00 73 ILE A O 1
ATOM 554 N N . ASN A 1 74 ? 8.586 0.850 -10.831 1.00 89.25 74 ASN A N 1
ATOM 555 C CA . ASN A 1 74 ? 8.305 1.925 -11.783 1.00 89.25 74 ASN A CA 1
ATOM 556 C C . ASN A 1 74 ? 7.656 3.142 -11.118 1.00 89.25 74 ASN A C 1
ATOM 558 O O . ASN A 1 74 ? 7.971 4.278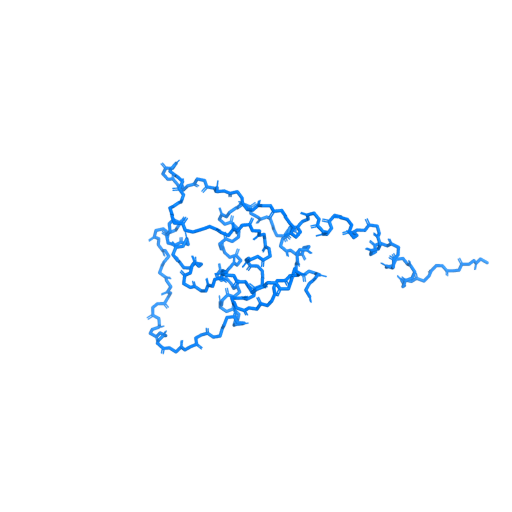 -11.472 1.00 89.25 74 ASN A O 1
ATOM 562 N N . LEU A 1 75 ? 6.756 2.924 -10.157 1.00 90.94 75 LEU A N 1
ATOM 563 C CA . LEU A 1 75 ? 6.120 4.020 -9.435 1.00 90.94 75 LEU A CA 1
ATOM 564 C C . LEU A 1 75 ? 7.058 4.640 -8.388 1.00 90.94 75 LEU A C 1
ATOM 566 O O . LEU A 1 75 ? 7.080 5.860 -8.247 1.00 90.94 75 LEU A O 1
ATOM 570 N N . LEU A 1 76 ? 7.872 3.835 -7.695 1.00 90.38 76 LEU A N 1
ATOM 571 C CA . LEU A 1 76 ? 8.866 4.334 -6.737 1.00 90.38 76 LEU A CA 1
ATOM 572 C C . LEU A 1 76 ? 9.898 5.255 -7.389 1.00 90.38 76 LEU A C 1
ATOM 574 O O . LEU A 1 76 ? 10.152 6.325 -6.846 1.00 90.38 76 LEU A O 1
ATOM 578 N N . ARG A 1 77 ? 10.407 4.903 -8.576 1.00 89.88 77 ARG A N 1
ATOM 579 C CA . ARG A 1 77 ? 11.339 5.752 -9.342 1.00 89.88 77 ARG A CA 1
ATOM 580 C C . ARG A 1 77 ? 10.786 7.144 -9.657 1.00 89.88 77 ARG A C 1
ATOM 582 O O . ARG A 1 77 ? 11.553 8.081 -9.819 1.00 89.88 77 ARG A O 1
ATOM 589 N N . GLN A 1 78 ? 9.463 7.296 -9.748 1.00 91.00 78 GLN A N 1
ATOM 590 C CA . GLN A 1 78 ? 8.841 8.607 -9.966 1.00 91.00 78 GLN A CA 1
ATOM 591 C C . GLN A 1 78 ? 8.783 9.447 -8.683 1.00 91.00 78 GLN A C 1
ATOM 593 O O . GLN A 1 78 ? 8.849 10.671 -8.746 1.00 91.00 78 GLN A O 1
ATOM 598 N N . TYR A 1 79 ? 8.635 8.806 -7.520 1.00 87.94 79 TYR A N 1
ATOM 599 C CA . TYR A 1 79 ? 8.609 9.488 -6.221 1.00 87.94 79 TYR A CA 1
ATOM 600 C C . TYR A 1 79 ? 10.001 9.761 -5.653 1.00 87.94 79 TYR A C 1
ATOM 602 O O . TYR A 1 79 ? 10.153 10.631 -4.790 1.00 87.94 79 TYR A O 1
ATOM 610 N N . ASP A 1 80 ? 10.988 9.002 -6.109 1.00 80.69 80 ASP A N 1
ATOM 611 C CA . ASP A 1 80 ? 12.331 8.992 -5.569 1.00 80.69 80 ASP A CA 1
ATOM 612 C C . ASP A 1 80 ? 13.332 8.832 -6.716 1.00 80.69 80 ASP A C 1
ATOM 614 O O . ASP A 1 80 ? 13.576 7.730 -7.205 1.00 80.69 80 ASP A O 1
ATOM 618 N N . GLU A 1 81 ? 13.859 9.967 -7.180 1.00 63.75 81 GLU A N 1
ATOM 619 C CA . GLU A 1 81 ? 14.812 10.049 -8.298 1.00 63.75 81 GLU A CA 1
ATOM 620 C C . GLU A 1 81 ? 16.113 9.282 -8.004 1.00 63.75 81 GLU A C 1
ATOM 622 O O . GLU A 1 81 ? 16.776 8.828 -8.930 1.00 63.75 81 GLU A O 1
ATOM 627 N N . GLU A 1 82 ? 16.436 9.079 -6.722 1.00 62.97 82 GLU A N 1
ATOM 628 C CA . GLU A 1 82 ? 17.577 8.293 -6.238 1.00 62.97 82 GLU A CA 1
ATOM 629 C C . GLU A 1 82 ? 17.191 6.845 -5.895 1.00 62.97 82 GLU A C 1
ATOM 631 O O . GLU A 1 82 ? 17.933 6.152 -5.196 1.00 62.97 82 GLU A O 1
ATOM 636 N N . TYR A 1 83 ? 16.021 6.363 -6.340 1.00 66.88 83 TYR A N 1
ATOM 637 C CA . TYR A 1 83 ? 15.646 4.959 -6.185 1.00 66.88 83 TYR A CA 1
ATOM 638 C C . TYR A 1 83 ? 16.493 4.067 -7.098 1.00 66.88 83 TYR A C 1
ATOM 640 O O . TYR A 1 83 ? 16.042 3.542 -8.118 1.00 66.88 83 TYR A O 1
ATOM 648 N N . GLU A 1 84 ? 17.733 3.873 -6.678 1.00 61.06 84 GLU A N 1
ATOM 649 C CA . GLU A 1 84 ? 18.570 2.766 -7.077 1.00 61.06 84 GLU A CA 1
ATOM 650 C C . GLU A 1 84 ? 18.106 1.569 -6.248 1.00 61.06 84 GLU A C 1
ATOM 652 O O . GLU A 1 84 ? 18.264 1.513 -5.023 1.00 61.06 84 GLU A O 1
ATOM 657 N N . GLU A 1 85 ? 17.446 0.620 -6.908 1.00 63.62 85 GLU A N 1
ATOM 658 C CA . GLU A 1 85 ? 17.351 -0.721 -6.353 1.00 63.62 85 GLU A CA 1
ATOM 659 C C . GLU A 1 85 ? 18.798 -1.201 -6.274 1.00 63.62 85 GLU A C 1
ATOM 661 O O . GLU A 1 85 ? 19.404 -1.420 -7.320 1.00 63.62 85 GLU A O 1
ATOM 666 N N . ASP A 1 86 ? 19.362 -1.191 -5.057 1.00 52.34 86 ASP A N 1
ATOM 667 C CA . ASP A 1 86 ? 20.755 -1.525 -4.752 1.00 52.34 86 ASP A CA 1
ATOM 668 C C . ASP A 1 86 ? 21.216 -2.618 -5.716 1.00 52.34 86 ASP A C 1
ATOM 670 O O . ASP A 1 86 ? 20.656 -3.717 -5.718 1.00 52.34 86 ASP A O 1
ATOM 674 N N . SER A 1 87 ? 22.097 -2.239 -6.645 1.00 45.72 87 SER A N 1
ATOM 675 C CA . SER A 1 87 ? 22.333 -2.932 -7.913 1.00 45.72 87 SER A CA 1
ATOM 676 C C . SER A 1 87 ? 23.145 -4.212 -7.714 1.00 45.72 87 SER A C 1
ATOM 678 O O . SER A 1 87 ? 24.219 -4.411 -8.270 1.00 45.72 87 SER A O 1
ATOM 680 N N . GLY A 1 88 ? 22.611 -5.136 -6.926 1.00 42.44 88 GLY A N 1
ATOM 681 C CA . GLY A 1 88 ? 22.951 -6.540 -6.983 1.00 42.44 88 GLY A CA 1
ATOM 682 C C . GLY A 1 88 ? 22.105 -7.173 -8.071 1.00 42.44 88 GLY A C 1
ATOM 683 O O . GLY A 1 88 ? 20.945 -7.473 -7.842 1.00 42.44 88 GLY A O 1
ATOM 684 N N . ASN A 1 89 ? 22.691 -7.329 -9.254 1.00 41.91 89 ASN A N 1
ATOM 685 C CA . ASN A 1 89 ? 22.319 -8.255 -10.322 1.00 41.91 89 ASN A CA 1
ATOM 686 C C . ASN A 1 89 ? 21.350 -9.388 -9.891 1.00 41.91 89 ASN A C 1
ATOM 688 O O . ASN A 1 89 ? 21.778 -10.500 -9.593 1.00 41.91 89 ASN A O 1
ATOM 692 N N . GLU A 1 90 ? 20.046 -9.123 -9.881 1.00 45.69 90 GLU A N 1
ATOM 693 C CA . GLU A 1 90 ? 19.010 -10.116 -9.598 1.00 45.69 90 GLU A CA 1
ATOM 694 C C . GLU A 1 90 ? 18.227 -10.370 -10.887 1.00 45.69 90 GLU A C 1
ATOM 696 O O . GLU A 1 90 ? 17.068 -9.999 -11.045 1.00 45.69 90 GLU A O 1
ATOM 701 N N . SER A 1 91 ? 18.883 -11.066 -11.821 1.00 45.56 91 SER A N 1
ATOM 702 C CA . SER A 1 91 ? 18.198 -11.868 -12.846 1.00 45.56 91 SER A CA 1
ATOM 703 C C . SER A 1 91 ? 17.642 -13.178 -12.255 1.00 45.56 91 SER A C 1
ATOM 705 O O . SER A 1 91 ? 17.504 -14.174 -12.964 1.00 45.56 91 SER A O 1
ATOM 707 N N . GLY A 1 92 ? 17.418 -13.212 -10.941 1.00 48.38 92 GLY A N 1
ATOM 708 C CA . GLY A 1 92 ? 16.791 -14.313 -10.233 1.00 48.38 92 GLY A CA 1
ATOM 709 C C . GLY A 1 92 ? 15.371 -13.913 -9.880 1.00 48.38 92 GLY A C 1
ATOM 710 O O . GLY A 1 92 ? 15.138 -12.763 -9.506 1.00 48.38 92 GLY A O 1
ATOM 711 N N . ASP A 1 93 ? 14.447 -14.857 -10.017 1.00 54.88 93 ASP A N 1
ATOM 712 C CA . ASP A 1 93 ? 13.061 -14.758 -9.574 1.00 54.88 93 ASP A CA 1
ATOM 713 C C . ASP A 1 93 ? 13.010 -14.392 -8.081 1.00 54.88 93 ASP A C 1
ATOM 715 O O . ASP A 1 93 ? 12.944 -15.252 -7.204 1.00 54.88 93 ASP A O 1
ATOM 719 N N . GLU A 1 94 ? 13.111 -13.101 -7.758 1.00 59.59 94 GLU A N 1
ATOM 720 C CA . GLU A 1 94 ? 12.833 -12.634 -6.410 1.00 59.59 94 GLU A CA 1
ATOM 721 C C . GLU A 1 94 ? 11.361 -12.908 -6.133 1.00 59.59 94 GLU A C 1
ATOM 723 O O . GLU A 1 94 ? 10.477 -12.276 -6.713 1.00 59.59 94 GLU A O 1
ATOM 728 N N . ASP A 1 95 ? 11.128 -13.834 -5.213 1.00 66.06 95 ASP A N 1
ATOM 729 C CA . ASP A 1 95 ? 9.805 -14.178 -4.726 1.00 66.06 95 ASP A CA 1
ATOM 730 C C . ASP A 1 95 ? 9.064 -12.909 -4.258 1.00 66.06 95 ASP A C 1
ATOM 732 O O . ASP A 1 95 ? 9.581 -12.104 -3.467 1.00 66.06 95 ASP A O 1
ATOM 736 N N . GLU A 1 96 ? 7.837 -12.715 -4.745 1.00 71.38 96 GLU A N 1
ATOM 737 C CA . GLU A 1 96 ? 6.947 -11.613 -4.358 1.00 71.38 96 GLU A CA 1
ATOM 738 C C . GLU A 1 96 ? 6.625 -11.629 -2.852 1.00 71.38 96 GLU A C 1
ATOM 740 O O . GLU A 1 96 ? 6.274 -10.593 -2.266 1.00 71.38 96 GLU A O 1
ATOM 745 N N . GLN A 1 97 ? 6.811 -12.785 -2.207 1.00 67.88 97 GLN A N 1
ATOM 746 C CA . GLN A 1 97 ? 6.665 -12.986 -0.768 1.00 67.88 97 GLN A CA 1
ATOM 747 C C . GLN A 1 97 ? 7.924 -12.616 0.037 1.00 67.88 97 GLN A C 1
ATOM 749 O O . GLN A 1 97 ? 7.883 -12.573 1.270 1.00 67.88 97 GLN A O 1
ATOM 754 N N . SER A 1 98 ? 9.038 -12.282 -0.623 1.00 76.62 98 SER A N 1
ATOM 755 C CA . SER A 1 98 ? 10.291 -11.937 0.053 1.00 76.62 98 SER A CA 1
ATOM 756 C C . SER A 1 98 ? 10.178 -10.687 0.954 1.00 76.62 98 SER A C 1
ATOM 758 O O . SER A 1 98 ? 9.455 -9.727 0.640 1.00 76.62 98 SER A O 1
ATOM 760 N N . PRO A 1 99 ? 10.961 -10.613 2.054 1.00 76.31 99 PRO A N 1
ATOM 761 C CA . PRO A 1 99 ? 11.032 -9.421 2.905 1.00 76.31 99 PRO A CA 1
ATOM 762 C C . PRO A 1 99 ? 11.429 -8.150 2.140 1.00 76.31 99 PRO A C 1
ATOM 764 O O . PRO A 1 99 ? 10.963 -7.054 2.466 1.00 76.31 99 PRO A O 1
ATOM 767 N N . LYS A 1 100 ? 12.255 -8.292 1.095 1.00 79.94 100 LYS A N 1
ATOM 768 C CA . LYS A 1 100 ? 12.648 -7.199 0.199 1.00 79.94 100 LYS A CA 1
ATOM 769 C C . LYS A 1 100 ? 11.451 -6.666 -0.593 1.00 79.94 100 LYS A C 1
ATOM 771 O O . LYS A 1 100 ? 11.202 -5.460 -0.551 1.00 79.94 100 LYS A O 1
ATOM 776 N N . SER A 1 101 ? 10.648 -7.541 -1.215 1.00 80.81 101 SER A N 1
ATOM 777 C CA . SER A 1 101 ? 9.411 -7.136 -1.911 1.00 80.81 101 SER A CA 1
ATOM 778 C C . SER A 1 101 ? 8.453 -6.402 -0.975 1.00 80.81 101 SER A C 1
ATOM 780 O O . SER A 1 101 ? 7.987 -5.300 -1.285 1.00 80.81 101 SER A O 1
ATOM 782 N N . ARG A 1 102 ? 8.235 -6.947 0.228 1.00 82.44 102 ARG A N 1
ATOM 783 C CA . ARG A 1 102 ? 7.402 -6.299 1.249 1.00 82.44 102 ARG A CA 1
ATOM 784 C C . ARG A 1 102 ? 7.931 -4.914 1.626 1.00 82.44 102 ARG A C 1
ATOM 786 O O . ARG A 1 102 ? 7.156 -3.965 1.709 1.00 82.44 102 ARG A O 1
ATOM 793 N N . THR A 1 103 ? 9.240 -4.773 1.820 1.00 84.94 103 THR A N 1
ATOM 794 C CA . THR A 1 103 ? 9.869 -3.489 2.167 1.00 84.94 103 THR A CA 1
ATOM 795 C C . THR A 1 103 ? 9.650 -2.441 1.074 1.00 84.94 103 THR A C 1
ATOM 797 O O . THR A 1 103 ? 9.283 -1.306 1.386 1.00 84.94 103 THR A O 1
ATOM 800 N N . ARG A 1 104 ? 9.786 -2.818 -0.207 1.00 88.00 104 ARG A N 1
ATOM 801 C CA . ARG A 1 104 ? 9.504 -1.928 -1.349 1.00 88.00 104 ARG A CA 1
ATOM 802 C C . ARG A 1 104 ? 8.050 -1.461 -1.361 1.00 88.00 104 ARG A C 1
ATOM 804 O O . ARG A 1 104 ? 7.794 -0.260 -1.431 1.00 88.00 104 ARG A O 1
ATOM 811 N N . ARG A 1 105 ? 7.099 -2.388 -1.220 1.00 87.19 105 ARG A N 1
ATOM 812 C CA . ARG A 1 105 ? 5.660 -2.073 -1.203 1.00 87.19 105 ARG A CA 1
ATOM 813 C C . ARG A 1 105 ? 5.279 -1.162 -0.030 1.00 87.19 105 ARG A C 1
ATOM 815 O O . ARG A 1 105 ? 4.531 -0.205 -0.214 1.00 87.19 105 ARG A O 1
ATOM 822 N N . LEU A 1 106 ? 5.865 -1.376 1.152 1.00 86.31 106 LEU A N 1
ATOM 823 C CA . LEU A 1 106 ? 5.674 -0.498 2.314 1.00 86.31 106 LEU A CA 1
ATOM 824 C C . LEU A 1 106 ? 6.286 0.896 2.117 1.00 86.31 106 LEU A C 1
ATOM 826 O O . LEU A 1 106 ? 5.690 1.885 2.542 1.00 86.31 106 LEU A O 1
ATOM 830 N N . ARG A 1 107 ? 7.458 0.998 1.474 1.00 88.62 107 ARG A N 1
ATOM 831 C CA . ARG A 1 107 ? 8.054 2.295 1.113 1.00 88.62 107 ARG A CA 1
ATOM 832 C C . ARG A 1 107 ? 7.136 3.055 0.164 1.00 88.62 107 ARG A C 1
ATOM 834 O O . ARG A 1 107 ? 6.833 4.214 0.430 1.00 88.62 107 ARG A O 1
ATOM 841 N N . LEU A 1 108 ? 6.636 2.383 -0.874 1.00 89.31 108 LEU A N 1
ATOM 842 C CA . LEU A 1 108 ? 5.695 2.977 -1.817 1.00 89.31 108 LEU A CA 1
ATOM 843 C C . LEU A 1 108 ? 4.435 3.467 -1.102 1.00 89.31 108 LEU A C 1
ATOM 845 O O . LEU A 1 108 ? 4.049 4.614 -1.287 1.00 89.31 108 LEU A O 1
ATOM 849 N N . ALA A 1 109 ? 3.843 2.650 -0.227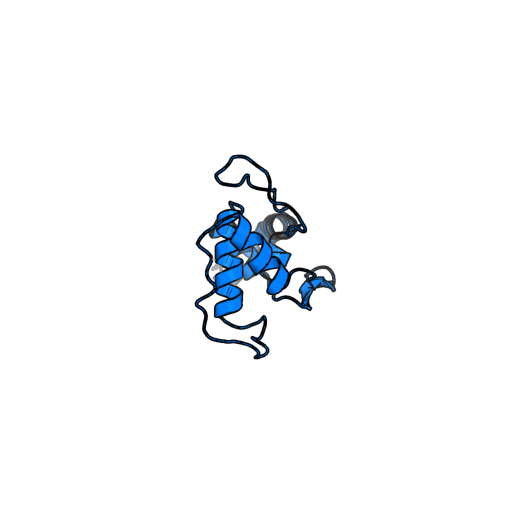 1.00 89.44 109 ALA A N 1
ATOM 850 C CA . ALA A 1 109 ? 2.652 3.034 0.525 1.00 89.44 109 ALA A CA 1
ATOM 851 C C . ALA A 1 109 ? 2.835 4.349 1.308 1.00 89.44 109 ALA A C 1
ATOM 853 O O . ALA A 1 109 ? 1.929 5.182 1.333 1.00 89.44 109 ALA A O 1
ATOM 854 N N . ARG A 1 110 ? 4.027 4.585 1.875 1.00 88.06 110 ARG A N 1
ATOM 855 C CA . ARG A 1 110 ? 4.359 5.859 2.536 1.00 88.06 110 ARG A CA 1
ATOM 856 C C . ARG A 1 110 ? 4.401 7.029 1.555 1.00 88.06 110 ARG A C 1
ATOM 858 O O . ARG A 1 110 ? 3.878 8.089 1.882 1.00 88.06 110 ARG A O 1
ATOM 865 N N . CYS A 1 111 ? 4.966 6.845 0.359 1.00 88.31 111 CYS A N 1
ATOM 866 C CA . CYS A 1 111 ? 4.934 7.860 -0.703 1.00 88.31 111 CYS A CA 1
ATOM 867 C C . CYS A 1 111 ? 3.496 8.210 -1.118 1.00 88.31 111 CYS A C 1
ATOM 869 O O . CYS A 1 111 ? 3.219 9.356 -1.457 1.00 88.31 111 CYS A O 1
ATOM 871 N N . LEU A 1 112 ? 2.570 7.249 -1.032 1.00 89.12 112 LEU A N 1
ATOM 872 C CA . LEU A 1 112 ? 1.148 7.473 -1.309 1.00 89.12 112 LEU A CA 1
ATOM 873 C C . LEU A 1 112 ? 0.370 8.061 -0.117 1.00 89.12 112 LEU A C 1
ATOM 875 O O . LEU A 1 112 ? -0.853 8.174 -0.176 1.00 89.12 112 LEU A O 1
ATOM 879 N N . GLY A 1 113 ? 1.051 8.435 0.971 1.00 86.12 113 GLY A N 1
ATOM 880 C CA . GLY A 1 113 ? 0.422 9.014 2.160 1.00 86.12 113 GLY A CA 1
ATOM 881 C C . GLY A 1 113 ? -0.365 8.009 3.005 1.00 86.12 113 GLY A C 1
ATOM 882 O O . GLY A 1 113 ? -1.144 8.416 3.868 1.00 86.12 113 GLY A O 1
ATOM 883 N N . ILE A 1 114 ? -0.175 6.704 2.786 1.00 87.50 114 ILE A N 1
ATOM 884 C CA . ILE A 1 114 ? -0.815 5.664 3.590 1.00 87.50 114 ILE A CA 1
ATOM 885 C C . ILE A 1 114 ? -0.082 5.565 4.927 1.00 87.50 114 ILE A C 1
ATOM 887 O O . ILE A 1 114 ? 1.132 5.354 5.000 1.00 87.50 114 ILE A O 1
ATOM 891 N N . THR A 1 115 ? -0.838 5.713 6.008 1.00 85.62 115 THR A N 1
ATOM 892 C CA . THR A 1 115 ? -0.294 5.694 7.366 1.00 85.62 115 THR A CA 1
ATOM 893 C C . THR A 1 115 ? 0.046 4.270 7.827 1.00 85.62 115 THR A C 1
ATOM 895 O O . THR A 1 11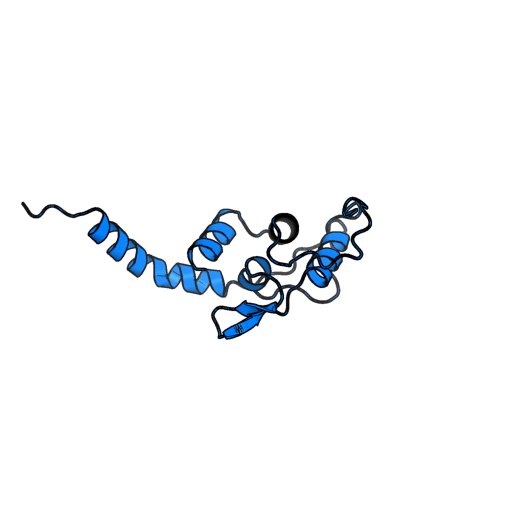5 ? -0.599 3.304 7.404 1.00 85.62 115 THR A O 1
ATOM 898 N N . PRO A 1 116 ? 0.998 4.105 8.768 1.00 82.69 116 PRO A N 1
ATOM 899 C CA . PRO A 1 116 ? 1.274 2.805 9.380 1.00 82.69 116 PRO A CA 1
ATOM 900 C C . PRO A 1 116 ? 0.033 2.156 10.006 1.00 82.69 116 PRO A C 1
ATOM 902 O O . PRO A 1 116 ? -0.125 0.944 9.925 1.00 82.69 116 PRO A O 1
ATOM 905 N N . ALA A 1 117 ? -0.874 2.955 10.581 1.00 80.81 117 ALA A N 1
ATOM 906 C CA . ALA A 1 117 ? -2.128 2.454 11.136 1.00 80.81 117 ALA A CA 1
ATOM 907 C C . ALA A 1 117 ? -3.000 1.795 10.055 1.00 80.81 117 ALA A C 1
ATOM 909 O O . ALA A 1 117 ? -3.443 0.667 10.243 1.00 80.81 117 ALA A O 1
ATOM 910 N N . GLN A 1 118 ? -3.188 2.450 8.905 1.00 80.62 118 GLN A N 1
ATOM 911 C CA . GLN A 1 118 ? -3.963 1.899 7.786 1.00 80.62 118 GLN A CA 1
ATOM 912 C C . GLN A 1 118 ? -3.340 0.611 7.229 1.00 80.62 118 GLN A C 1
ATOM 914 O O . GLN A 1 118 ? -4.061 -0.344 6.952 1.00 80.62 118 GLN A O 1
ATOM 919 N N . LEU A 1 119 ? -2.006 0.551 7.130 1.00 81.69 119 LEU A N 1
ATOM 920 C CA . LEU A 1 119 ? -1.293 -0.660 6.709 1.00 81.69 119 LEU A CA 1
ATOM 921 C C . LEU A 1 119 ? -1.457 -1.805 7.711 1.00 81.69 119 LEU A C 1
ATOM 923 O O . LEU A 1 119 ? -1.742 -2.930 7.307 1.00 81.69 119 LEU A O 1
ATOM 927 N N . ASN A 1 120 ? -1.319 -1.525 9.007 1.00 79.19 120 ASN A N 1
ATOM 928 C CA . ASN A 1 120 ? -1.488 -2.527 10.057 1.00 79.19 120 ASN A CA 1
ATOM 929 C C . ASN A 1 120 ? -2.923 -3.063 10.083 1.00 79.19 120 ASN A C 1
ATOM 931 O O . ASN A 1 120 ? -3.122 -4.272 10.153 1.00 79.19 120 ASN A O 1
ATOM 935 N N . PHE A 1 121 ? -3.926 -2.188 9.967 1.00 72.81 121 PHE A N 1
ATOM 936 C CA . PHE A 1 121 ? -5.325 -2.609 9.890 1.00 72.81 121 PHE A CA 1
ATOM 937 C C . PHE A 1 121 ? -5.614 -3.462 8.653 1.00 72.81 121 PHE A C 1
ATOM 939 O O . PHE A 1 121 ? -6.326 -4.454 8.773 1.00 72.81 121 PHE A O 1
ATOM 946 N N . ALA A 1 122 ? -5.039 -3.128 7.496 1.00 73.00 122 ALA A N 1
ATOM 947 C CA . ALA A 1 122 ? -5.160 -3.953 6.297 1.00 73.00 122 ALA A CA 1
ATOM 948 C C . ALA A 1 122 ? -4.482 -5.329 6.473 1.00 73.00 122 ALA A C 1
ATOM 950 O O . ALA A 1 122 ? -5.027 -6.347 6.057 1.00 73.00 122 ALA A O 1
ATOM 951 N N . GLN A 1 123 ? -3.325 -5.388 7.139 1.00 69.81 123 GLN A N 1
ATOM 952 C CA . GLN A 1 123 ? -2.562 -6.629 7.336 1.00 69.81 123 GLN A CA 1
ATOM 953 C C . GLN A 1 123 ? -3.131 -7.560 8.409 1.00 69.81 123 GLN A C 1
ATOM 955 O O . GLN A 1 123 ? -3.000 -8.765 8.270 1.00 69.81 123 GLN A O 1
ATOM 960 N N . LEU A 1 124 ? -3.804 -7.040 9.440 1.00 66.38 124 LEU A N 1
ATOM 961 C CA . LEU A 1 124 ? -4.479 -7.848 10.474 1.00 66.38 124 LEU A CA 1
ATOM 962 C C . LEU A 1 124 ? -5.669 -8.670 9.943 1.00 66.38 124 LEU A C 1
ATOM 964 O O . LEU A 1 124 ? -6.374 -9.317 10.716 1.00 66.38 124 LEU A O 1
ATOM 968 N N . THR A 1 125 ? -5.947 -8.578 8.645 1.00 56.25 125 THR A N 1
ATOM 969 C CA . THR A 1 125 ? -7.124 -9.153 7.992 1.00 56.25 125 THR A CA 1
ATOM 970 C C . THR A 1 125 ? -6.791 -10.063 6.808 1.00 56.25 125 THR A C 1
ATOM 972 O O . THR A 1 125 ? -7.723 -10.461 6.101 1.00 56.25 125 THR A O 1
ATOM 975 N N . LEU A 1 126 ? -5.494 -10.328 6.600 1.00 55.00 126 LEU A N 1
ATOM 976 C CA . LEU A 1 126 ? -4.922 -11.382 5.756 1.00 55.00 126 LEU A CA 1
ATOM 977 C C . LEU A 1 126 ? -4.543 -12.561 6.655 1.00 55.00 126 LEU A C 1
ATOM 979 O O . LEU A 1 126 ? -4.770 -13.707 6.223 1.00 55.00 126 LEU A O 1
#

Sequence (126 aa):
MASVTIEQVRDVLSEALAPIRADLKMLSCKKVPLRNGSLPTGEYPRTIMELTVAGNDALPDGSNNPWNKARTINLLRQYDEEYEEDSGNESGDEDEQSPKSRTRRLRLARCLGITPAQLNFAQLTL

Foldseek 3Di:
DDDDDPVNVVVVVCVVCVVVLVCLQQPFQDFDAAPVRHTDDDDDQGHLQLLLDFAQDADPVRDGNPRYPVNLLSRVCRNDVPPDPPPDPPPDPPDSPDPVVNVSSVVSCVSSVNDPVSNVSNVVVD

Organism: NCBI:txid330485

pLDDT: mean 78.68, std 12.07, range [41.91, 91.56]

Radius of gyration: 17.64 Å; chains: 1; bounding box: 44×34×55 Å

Secondary structure (DSSP, 8-state):
-PPPPHHHHHHHHHHHHHHHHHHHHTPBPPPPPPTTSPPPPS---SBHHHHHSPTTSBPTTS-B----HHHHHHHHHHH-TT---------S---TTSHHHHHHHHHHHHHTT--HHHHHHHHTT-